Protein AF-A0A645C5C9-F1 (afdb_monomer_lite)

InterPro domains:
  IPR036021 Aldehyde ferredoxin oxidoreductase-like, C-terminal [SSF48310] (37-171)

Structure (mmCIF, N/CA/C/O backbone):
data_AF-A0A645C5C9-F1
#
_entry.id   AF-A0A645C5C9-F1
#
loop_
_atom_site.group_PDB
_atom_site.id
_atom_site.type_symbol
_atom_site.label_atom_id
_atom_site.label_alt_id
_atom_site.label_comp_id
_atom_site.label_asym_id
_atom_site.label_entity_id
_atom_site.label_seq_id
_atom_site.pdbx_PDB_ins_code
_atom_site.Cartn_x
_atom_site.Cartn_y
_atom_site.Cartn_z
_atom_site.occupancy
_atom_site.B_iso_or_equiv
_atom_site.auth_seq_id
_atom_site.auth_comp_id
_atom_site.auth_asym_id
_atom_site.auth_atom_id
_atom_site.pdbx_PDB_model_num
ATOM 1 N N . MET A 1 1 ? -19.752 -0.806 4.125 1.00 77.25 1 MET A N 1
ATOM 2 C CA . MET A 1 1 ? -19.433 -0.316 2.765 1.00 77.25 1 MET A CA 1
ATOM 3 C C . MET A 1 1 ? -18.563 0.920 2.879 1.00 77.25 1 MET A C 1
ATOM 5 O O . MET A 1 1 ? -18.678 1.609 3.884 1.00 77.25 1 MET A O 1
ATOM 9 N N . VAL A 1 2 ? -17.750 1.214 1.867 1.00 81.19 2 VAL A N 1
ATOM 10 C CA . VAL A 1 2 ? -17.024 2.488 1.725 1.00 81.19 2 VAL A CA 1
ATOM 11 C C . VAL A 1 2 ? -17.221 2.979 0.301 1.00 81.19 2 VAL A C 1
ATOM 13 O O . VAL A 1 2 ? -17.092 2.200 -0.639 1.00 81.19 2 VAL A O 1
ATOM 16 N N . GLN A 1 3 ? -17.603 4.249 0.129 1.00 79.38 3 GLN A N 1
ATOM 17 C CA . GLN A 1 3 ? -17.864 4.845 -1.191 1.00 79.38 3 GLN A CA 1
ATOM 18 C C . GLN A 1 3 ? -18.809 3.988 -2.066 1.00 79.38 3 GLN A C 1
ATOM 20 O O . GLN A 1 3 ? -18.563 3.776 -3.251 1.00 79.38 3 GLN A O 1
ATOM 25 N N . ARG A 1 4 ? -19.887 3.464 -1.458 1.00 82.06 4 ARG A N 1
ATOM 26 C CA . ARG A 1 4 ? -20.882 2.563 -2.082 1.00 82.06 4 ARG A CA 1
ATOM 27 C C . ARG A 1 4 ? -20.326 1.231 -2.607 1.00 82.06 4 ARG A C 1
ATOM 29 O O . ARG A 1 4 ? -21.035 0.516 -3.304 1.00 82.06 4 ARG A O 1
ATOM 36 N N . ARG A 1 5 ? -19.093 0.866 -2.247 1.00 82.81 5 ARG A N 1
ATOM 37 C CA . ARG A 1 5 ? -18.525 -0.457 -2.513 1.00 82.81 5 ARG A CA 1
ATOM 38 C C . ARG A 1 5 ? -18.574 -1.325 -1.254 1.00 82.81 5 ARG A C 1
ATOM 40 O O . ARG A 1 5 ? -18.348 -0.815 -0.144 1.00 82.81 5 ARG A O 1
ATOM 47 N N . PRO A 1 6 ? -18.891 -2.624 -1.387 1.00 87.44 6 PRO A N 1
ATOM 48 C CA . PRO A 1 6 ? -18.733 -3.553 -0.282 1.00 87.44 6 PRO A CA 1
ATOM 49 C C . PRO A 1 6 ? -17.261 -3.585 0.133 1.00 87.44 6 PRO A C 1
ATOM 51 O O . PRO A 1 6 ? -16.365 -3.505 -0.705 1.00 87.44 6 PRO A O 1
ATOM 54 N N . LEU A 1 7 ? -17.021 -3.659 1.441 1.00 89.69 7 LEU A N 1
ATOM 55 C CA . LEU A 1 7 ? -15.675 -3.912 1.935 1.00 89.69 7 LEU A CA 1
ATOM 56 C C . LEU A 1 7 ? -15.401 -5.414 1.833 1.00 89.69 7 LEU A C 1
ATOM 58 O O . LEU A 1 7 ? -16.307 -6.197 2.135 1.00 89.69 7 LEU A O 1
ATOM 62 N N . PRO A 1 8 ? -14.176 -5.818 1.468 1.00 90.06 8 PRO A N 1
ATOM 63 C CA . PRO A 1 8 ? -13.715 -7.177 1.696 1.00 90.06 8 PRO A CA 1
ATOM 64 C C . PRO A 1 8 ? -13.975 -7.637 3.144 1.00 90.06 8 PRO A C 1
ATOM 66 O O . PRO A 1 8 ? -13.950 -6.809 4.063 1.00 90.06 8 PRO A O 1
ATOM 69 N N . PRO A 1 9 ? -14.204 -8.943 3.374 1.00 89.81 9 PRO A N 1
ATOM 70 C CA . PRO A 1 9 ? -14.570 -9.491 4.680 1.00 89.81 9 PRO A CA 1
ATOM 71 C C . PRO A 1 9 ? -13.353 -9.619 5.614 1.00 89.81 9 PRO A C 1
ATOM 73 O O . PRO A 1 9 ? -13.070 -10.685 6.155 1.00 89.81 9 PRO A O 1
ATOM 76 N N . TYR A 1 10 ? -12.606 -8.531 5.794 1.00 90.75 10 TYR A N 1
ATOM 77 C CA . TYR A 1 10 ? -11.455 -8.465 6.686 1.00 90.75 10 TYR A CA 1
ATOM 78 C C . TYR A 1 10 ? -11.823 -7.819 8.018 1.00 90.75 10 TYR A C 1
ATOM 80 O O . TYR A 1 10 ? -12.600 -6.864 8.078 1.00 90.75 10 TYR A O 1
ATOM 88 N N . ASP A 1 11 ? -11.190 -8.283 9.095 1.00 90.50 11 ASP A N 1
ATOM 89 C CA . ASP A 1 11 ? -11.235 -7.562 10.360 1.00 90.50 11 ASP A CA 1
ATOM 90 C C . ASP A 1 11 ? -10.193 -6.433 10.374 1.00 90.50 11 ASP A C 1
ATOM 92 O O . ASP A 1 11 ? -9.061 -6.582 10.839 1.00 90.50 11 ASP A O 1
ATOM 96 N N . TYR A 1 12 ? -10.598 -5.269 9.870 1.00 92.38 12 TYR A N 1
ATOM 97 C CA . TYR A 1 12 ? -9.763 -4.067 9.769 1.00 92.38 12 TYR A CA 1
ATOM 98 C C . TYR A 1 12 ? -9.201 -3.565 11.110 1.00 92.38 12 TYR A C 1
ATOM 100 O O . TYR A 1 12 ? -8.235 -2.803 11.131 1.00 92.38 12 TYR A O 1
ATOM 108 N N . ARG A 1 13 ? -9.748 -4.019 12.243 1.00 91.00 13 ARG A N 1
ATOM 109 C CA . ARG A 1 13 ? -9.254 -3.687 13.591 1.00 91.00 13 ARG A CA 1
ATOM 110 C C . ARG A 1 13 ? -7.895 -4.316 13.898 1.00 91.00 13 ARG A C 1
ATOM 112 O O . ARG A 1 13 ? -7.173 -3.824 14.765 1.00 91.00 13 ARG A O 1
ATOM 119 N N . ALA A 1 14 ? -7.538 -5.381 13.182 1.00 90.69 14 ALA A N 1
ATOM 120 C CA . ALA A 1 14 ? -6.232 -6.039 13.237 1.00 90.69 14 ALA A CA 1
ATOM 121 C C . ALA A 1 14 ? -5.317 -5.662 12.055 1.00 90.69 14 ALA A C 1
ATOM 123 O O . ALA A 1 14 ? -4.225 -6.210 11.919 1.00 90.69 14 ALA A O 1
ATOM 124 N N . LEU A 1 15 ? -5.764 -4.757 11.180 1.00 93.50 15 LEU A N 1
ATOM 125 C CA . LEU A 1 15 ? -5.116 -4.464 9.901 1.00 93.50 15 LEU A CA 1
ATOM 126 C C . LEU A 1 15 ? -5.098 -2.947 9.651 1.00 93.50 15 LEU A C 1
ATOM 128 O O . LEU A 1 15 ? -5.804 -2.454 8.772 1.00 93.50 15 LEU A O 1
ATOM 132 N N . PRO A 1 16 ? -4.371 -2.156 10.460 1.00 94.00 16 PRO A N 1
ATOM 133 C CA . PRO A 1 16 ? -4.419 -0.700 10.385 1.00 94.00 16 PRO A CA 1
ATOM 134 C C . PRO A 1 16 ? -3.935 -0.124 9.044 1.00 94.00 16 PRO A C 1
ATOM 136 O O . PRO A 1 16 ? -4.458 0.908 8.621 1.00 94.00 16 PRO A O 1
ATOM 139 N N . VAL A 1 17 ? -2.973 -0.750 8.357 1.00 94.38 17 VAL A N 1
ATOM 140 C CA . VAL A 1 17 ? -2.544 -0.303 7.022 1.00 94.38 17 VAL A CA 1
ATOM 141 C C . VAL A 1 17 ? -3.656 -0.587 6.012 1.00 94.38 17 VAL A C 1
ATOM 143 O O . VAL A 1 17 ? -4.100 0.340 5.334 1.00 94.38 17 VAL A O 1
ATOM 146 N N . GLN A 1 18 ? -4.187 -1.812 5.977 1.00 95.19 18 GLN A N 1
ATOM 147 C CA . GLN A 1 18 ? -5.314 -2.182 5.116 1.00 95.19 18 GLN A CA 1
ATOM 148 C C . GLN A 1 18 ? -6.550 -1.311 5.390 1.00 95.19 18 GLN A C 1
ATOM 150 O O . GLN A 1 18 ? -7.241 -0.913 4.458 1.00 95.19 18 GLN A O 1
ATOM 155 N N . ALA A 1 19 ? -6.813 -0.977 6.656 1.00 94.88 19 ALA A N 1
ATOM 156 C CA . ALA A 1 19 ? -7.917 -0.118 7.071 1.00 94.88 19 ALA A CA 1
ATOM 157 C C . ALA A 1 19 ? -7.767 1.306 6.535 1.00 94.88 19 ALA A C 1
ATOM 159 O O . ALA A 1 19 ? -8.745 1.88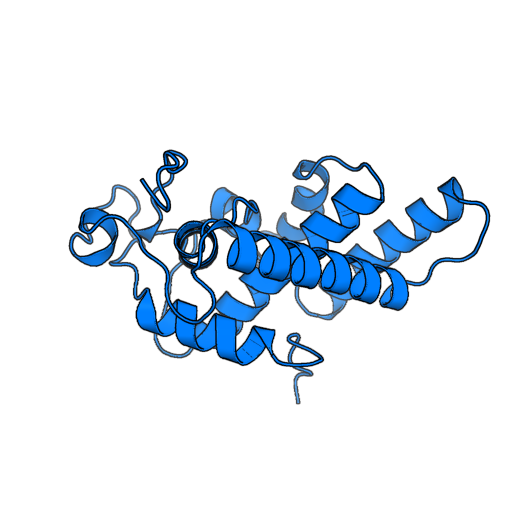5 6.072 1.00 94.88 19 ALA A O 1
ATOM 160 N N . SER A 1 20 ? -6.551 1.863 6.559 1.00 94.69 20 SER A N 1
ATOM 161 C CA . SER A 1 20 ? -6.306 3.208 6.028 1.00 94.69 20 SER A CA 1
ATOM 162 C C . SER A 1 20 ? -6.499 3.286 4.511 1.00 94.69 20 SER A C 1
ATOM 164 O O . SER A 1 20 ? -7.080 4.256 4.030 1.00 94.69 20 SER A O 1
ATOM 166 N N . LEU A 1 21 ? -6.094 2.246 3.774 1.00 94.50 21 LEU A N 1
ATOM 167 C CA . LEU A 1 21 ? -6.318 2.135 2.329 1.00 94.50 21 LEU A CA 1
ATOM 168 C C . LEU A 1 21 ? -7.797 1.912 1.990 1.00 94.50 21 LEU A C 1
ATOM 170 O O . LEU A 1 21 ? -8.372 2.647 1.188 1.00 94.50 21 LEU A O 1
ATOM 174 N N . ALA A 1 22 ? -8.454 0.982 2.683 1.00 94.31 22 ALA A N 1
ATOM 175 C CA . ALA A 1 22 ? -9.875 0.725 2.487 1.00 94.31 22 ALA A CA 1
ATOM 176 C C . ALA A 1 22 ? -10.725 1.973 2.761 1.00 94.31 22 ALA A C 1
ATOM 178 O O . ALA A 1 22 ? -11.678 2.240 2.032 1.00 94.31 22 ALA A O 1
ATOM 179 N N . ALA A 1 23 ? -10.355 2.774 3.766 1.00 92.94 23 ALA A N 1
ATOM 180 C CA . ALA A 1 23 ? -11.084 3.984 4.128 1.00 92.94 23 ALA A CA 1
ATOM 181 C C . ALA A 1 23 ? -11.084 5.060 3.035 1.00 92.94 23 ALA A C 1
ATOM 183 O O . ALA A 1 23 ? -12.053 5.810 2.900 1.00 92.94 23 ALA A O 1
ATOM 184 N N . ILE A 1 24 ? -10.010 5.140 2.246 1.00 91.25 24 ILE A N 1
ATOM 185 C CA . ILE A 1 24 ? -9.916 6.056 1.100 1.00 91.25 24 ILE A CA 1
ATOM 186 C C . ILE A 1 24 ? -10.485 5.442 -0.189 1.00 91.25 24 ILE A C 1
ATOM 188 O O . ILE A 1 24 ? -10.484 6.095 -1.232 1.00 91.25 24 ILE A O 1
ATOM 192 N N . GLY A 1 25 ? -11.024 4.221 -0.116 1.00 89.00 25 GLY A N 1
ATOM 193 C CA . GLY A 1 25 ? -11.592 3.500 -1.254 1.00 89.00 25 GLY A CA 1
ATOM 194 C C . GLY A 1 25 ? -10.548 2.840 -2.156 1.00 89.00 25 GLY A C 1
ATOM 195 O O . GLY A 1 25 ? -10.855 2.573 -3.317 1.00 89.00 25 GLY A O 1
ATOM 196 N N . ASP A 1 26 ? -9.340 2.612 -1.639 1.00 90.69 26 ASP A N 1
ATOM 197 C CA . ASP A 1 26 ? -8.253 1.904 -2.313 1.00 90.69 26 ASP A CA 1
ATOM 198 C C . ASP A 1 26 ? -8.288 0.414 -1.931 1.00 90.69 26 ASP A C 1
ATOM 200 O O . ASP A 1 26 ? -8.457 0.054 -0.763 1.00 90.69 26 ASP A O 1
ATOM 204 N N . ASP A 1 27 ? -8.180 -0.451 -2.934 1.00 89.38 27 ASP A N 1
ATOM 205 C CA . ASP A 1 27 ? -8.307 -1.907 -2.848 1.00 89.38 27 ASP A CA 1
ATOM 206 C C . ASP A 1 27 ? -6.959 -2.639 -2.847 1.00 89.38 27 ASP A C 1
ATOM 208 O O . ASP A 1 27 ? -6.926 -3.871 -2.863 1.00 89.38 27 ASP A O 1
ATOM 212 N N . THR A 1 28 ? -5.845 -1.908 -2.745 1.00 92.25 28 THR A N 1
ATOM 213 C CA . THR A 1 28 ? -4.514 -2.507 -2.627 1.00 92.25 28 THR A CA 1
ATOM 214 C C . THR A 1 28 ? -4.467 -3.476 -1.445 1.00 92.25 28 THR A C 1
ATOM 216 O O . THR A 1 28 ? -4.774 -3.121 -0.299 1.00 92.25 28 THR A O 1
ATOM 219 N N . LEU A 1 29 ? -4.020 -4.704 -1.711 1.00 91.38 29 LEU A N 1
ATOM 220 C CA . LEU A 1 29 ? -3.826 -5.726 -0.688 1.00 91.38 29 LEU A CA 1
ATOM 221 C C . LEU A 1 29 ? -2.502 -5.520 0.050 1.00 91.38 29 LEU A C 1
ATOM 223 O O . LEU A 1 29 ? -1.417 -5.543 -0.532 1.00 91.38 29 LEU A O 1
ATOM 227 N N . VAL A 1 30 ? -2.581 -5.393 1.370 1.00 91.75 30 VAL A N 1
ATOM 228 C CA . VAL A 1 30 ? -1.419 -5.315 2.254 1.00 91.75 30 VAL A CA 1
ATOM 229 C C . VAL A 1 30 ? -1.094 -6.720 2.756 1.00 91.75 30 VAL A C 1
ATOM 231 O O . VAL A 1 30 ? -1.382 -7.081 3.896 1.00 91.75 30 VAL A O 1
ATOM 234 N N . LEU A 1 31 ? -0.490 -7.538 1.888 1.00 88.88 31 LEU A N 1
ATOM 235 C CA . LEU A 1 31 ? -0.248 -8.967 2.145 1.00 88.88 31 LEU A CA 1
ATOM 236 C C . LEU A 1 31 ? 0.504 -9.240 3.457 1.00 88.88 31 LEU A C 1
ATOM 238 O O . LEU A 1 31 ? 0.161 -10.177 4.171 1.00 88.88 31 LEU A O 1
ATOM 242 N N . GLY A 1 32 ? 1.481 -8.403 3.817 1.00 85.75 32 GLY A N 1
ATOM 243 C CA . GLY A 1 32 ? 2.192 -8.534 5.094 1.00 85.75 32 GLY A CA 1
ATOM 244 C C . GLY A 1 32 ? 1.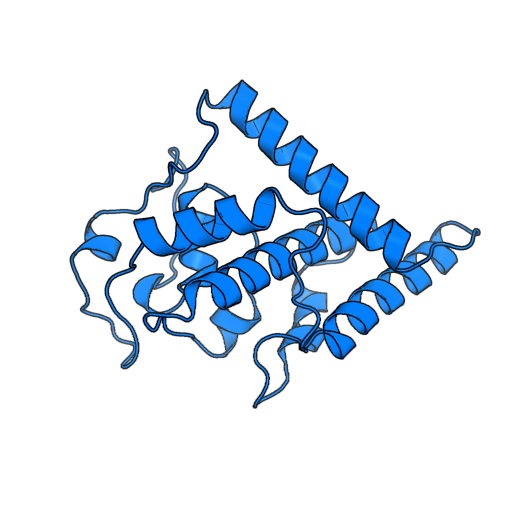279 -8.424 6.319 1.00 85.75 32 GLY A C 1
ATOM 245 O O . GLY A 1 32 ? 1.488 -9.121 7.307 1.00 85.75 32 GLY A O 1
ATOM 246 N N . GLU A 1 33 ? 0.235 -7.599 6.240 1.00 88.94 33 GLU A N 1
ATOM 247 C CA . GLU A 1 33 ? -0.774 -7.475 7.290 1.00 88.94 33 GLU A CA 1
ATOM 248 C C . GLU A 1 33 ? -1.763 -8.639 7.277 1.00 88.94 33 GLU A C 1
ATOM 250 O O . GLU A 1 33 ? -2.113 -9.149 8.335 1.00 88.94 33 GLU A O 1
ATOM 255 N N . LEU A 1 34 ? -2.176 -9.098 6.095 1.00 88.44 34 LEU A N 1
ATOM 256 C CA . LEU A 1 34 ? -3.118 -10.212 5.959 1.00 88.44 34 LEU A CA 1
ATOM 257 C C . LEU A 1 34 ? -2.529 -11.550 6.432 1.00 88.44 34 LEU A C 1
ATOM 259 O O . LEU A 1 34 ? -3.252 -12.360 7.003 1.00 88.44 34 LEU A O 1
ATOM 263 N N . LEU A 1 35 ? -1.229 -11.776 6.221 1.00 85.31 35 LEU A N 1
ATOM 264 C CA . LEU A 1 35 ? -0.554 -13.018 6.613 1.00 85.31 35 LEU A CA 1
ATOM 265 C C . LEU A 1 35 ? -0.228 -13.080 8.109 1.00 85.31 35 LEU A C 1
ATOM 267 O O . LEU A 1 35 ? -0.284 -14.152 8.705 1.00 85.31 35 LEU A O 1
ATOM 271 N N . TRP A 1 36 ? 0.133 -11.946 8.713 1.00 83.31 36 TRP A N 1
ATOM 272 C CA . TRP A 1 36 ? 0.730 -11.927 10.055 1.00 83.31 36 TRP A CA 1
ATOM 273 C C . TRP A 1 36 ? -0.057 -11.106 11.080 1.00 83.31 36 TRP A C 1
ATOM 275 O O . TRP A 1 36 ? 0.249 -11.138 12.274 1.00 83.31 36 TRP A O 1
ATOM 285 N N . GLY A 1 37 ? -1.074 -10.371 10.634 1.00 85.00 37 GLY A N 1
ATOM 286 C CA . GLY A 1 37 ? -1.748 -9.357 11.428 1.00 85.00 37 GLY A CA 1
ATOM 287 C C . GLY A 1 37 ? -0.838 -8.167 11.736 1.00 85.00 37 GLY A C 1
ATOM 288 O O . GLY A 1 37 ? 0.377 -8.171 11.530 1.00 85.00 37 GLY A O 1
ATOM 289 N N . ASN A 1 38 ? -1.433 -7.104 12.263 1.00 86.75 38 ASN A N 1
ATOM 290 C CA . ASN A 1 38 ? -0.692 -5.965 12.779 1.00 86.75 38 ASN A CA 1
ATOM 291 C C . ASN A 1 38 ? -1.515 -5.263 13.865 1.00 86.75 38 ASN A C 1
ATOM 293 O O . ASN A 1 38 ? -2.653 -5.615 14.170 1.00 86.75 38 ASN A O 1
ATOM 297 N N . ARG A 1 39 ? -0.927 -4.257 14.503 1.00 86.69 39 ARG A N 1
ATOM 298 C CA . ARG A 1 39 ? -1.657 -3.362 15.394 1.00 86.69 39 ARG A CA 1
ATOM 299 C C . ARG A 1 39 ? -1.126 -1.954 15.294 1.00 86.69 39 ARG A C 1
ATOM 301 O O . ARG A 1 39 ? 0.078 -1.707 15.188 1.00 86.69 39 ARG A O 1
ATOM 308 N N . HIS A 1 40 ? -2.039 -1.009 15.421 1.00 87.56 40 HIS A N 1
ATOM 309 C CA . HIS A 1 40 ? -1.635 0.361 15.641 1.00 87.56 40 HIS A CA 1
ATOM 310 C C . HIS A 1 40 ? -1.092 0.525 17.075 1.00 87.56 40 HIS A C 1
ATOM 312 O O . HIS A 1 40 ? -1.576 -0.083 18.026 1.00 87.56 40 HIS A O 1
ATOM 318 N N . ARG A 1 41 ? -0.055 1.340 17.243 1.00 88.38 41 ARG A N 1
ATOM 319 C CA . ARG A 1 41 ? 0.408 1.818 18.549 1.00 88.38 41 ARG A CA 1
ATOM 320 C C . ARG A 1 41 ? 0.670 3.305 18.391 1.00 88.38 41 ARG A C 1
ATOM 322 O O . ARG A 1 41 ? 1.289 3.696 17.405 1.00 88.38 41 ARG A O 1
ATOM 329 N N . ARG A 1 42 ? 0.242 4.125 19.348 1.00 87.38 42 ARG A N 1
ATOM 330 C CA . ARG A 1 42 ? 0.484 5.572 19.287 1.00 87.38 42 ARG A CA 1
ATOM 331 C C . ARG A 1 42 ? 1.971 5.845 19.017 1.00 87.38 42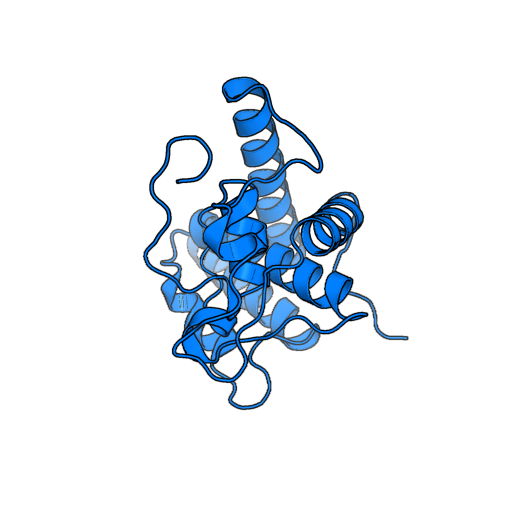 ARG A C 1
ATOM 333 O O . ARG A 1 42 ? 2.825 5.278 19.694 1.00 87.38 42 ARG A O 1
ATOM 340 N N . GLY A 1 43 ? 2.266 6.670 18.016 1.00 89.19 43 GLY A N 1
ATOM 341 C CA . GLY A 1 43 ? 3.628 6.976 17.563 1.00 89.19 43 GLY A CA 1
ATOM 342 C C . GLY A 1 43 ? 4.122 6.148 16.367 1.00 89.19 43 GLY A C 1
ATOM 343 O O . GLY A 1 43 ? 5.154 6.488 15.787 1.00 89.19 43 GLY A O 1
ATOM 344 N N . ASN A 1 44 ? 3.415 5.085 15.957 1.00 91.50 44 ASN A N 1
ATOM 345 C CA . ASN A 1 44 ? 3.776 4.289 14.777 1.00 91.50 44 ASN A CA 1
ATOM 346 C C . ASN A 1 44 ? 3.048 4.698 13.482 1.00 91.50 44 ASN A C 1
ATOM 348 O O . ASN A 1 44 ? 3.266 4.071 12.446 1.00 91.50 44 ASN A O 1
ATOM 352 N N . GLU A 1 45 ? 2.234 5.756 13.501 1.00 92.88 45 GLU A N 1
ATOM 353 C CA . GLU A 1 45 ? 1.354 6.171 12.401 1.00 92.88 45 GLU A CA 1
ATOM 354 C C . GLU A 1 45 ? 2.134 6.402 11.102 1.00 92.88 45 GLU A C 1
ATOM 356 O O . GLU A 1 45 ? 1.772 5.881 10.051 1.00 92.88 45 GLU A O 1
ATOM 361 N N . ARG A 1 46 ? 3.271 7.109 11.174 1.00 91.88 46 ARG A N 1
ATOM 362 C CA . ARG A 1 46 ? 4.134 7.363 10.005 1.00 91.88 46 ARG A CA 1
ATOM 363 C C . ARG A 1 46 ? 4.703 6.083 9.395 1.00 91.88 46 ARG A C 1
ATOM 365 O O . ARG A 1 46 ? 4.882 6.016 8.182 1.00 91.88 46 ARG A O 1
ATOM 372 N N . ARG A 1 47 ? 5.000 5.075 10.221 1.00 89.88 47 ARG A N 1
ATOM 373 C CA . ARG A 1 47 ? 5.499 3.775 9.751 1.00 89.88 47 ARG A CA 1
ATOM 374 C C . ARG A 1 47 ? 4.392 3.025 9.016 1.00 89.88 47 ARG A C 1
ATOM 376 O O . ARG A 1 47 ? 4.625 2.563 7.906 1.00 89.88 47 ARG A O 1
ATOM 383 N N . LEU A 1 48 ? 3.189 2.983 9.587 1.00 91.75 48 LEU A N 1
ATOM 384 C CA . LEU A 1 48 ? 2.017 2.381 8.944 1.00 91.75 48 LEU A CA 1
ATOM 385 C C . LEU A 1 48 ? 1.677 3.088 7.621 1.00 91.75 48 LEU A C 1
ATOM 387 O O . LEU A 1 48 ? 1.482 2.433 6.603 1.00 91.75 48 LEU A O 1
ATOM 391 N N . ALA A 1 49 ? 1.722 4.420 7.596 1.00 92.50 49 ALA A N 1
ATOM 392 C CA . ALA A 1 49 ? 1.557 5.210 6.377 1.00 92.50 49 ALA A CA 1
ATOM 393 C C . ALA A 1 49 ? 2.621 4.884 5.312 1.00 92.50 49 ALA A C 1
ATOM 395 O O . ALA A 1 49 ? 2.297 4.733 4.136 1.00 92.50 49 ALA A O 1
ATOM 396 N N . SER A 1 50 ? 3.891 4.727 5.708 1.00 91.12 50 SER A N 1
ATOM 397 C CA . SER A 1 50 ? 4.954 4.322 4.775 1.00 91.12 50 SER A CA 1
ATOM 398 C C . SER A 1 50 ? 4.716 2.928 4.186 1.00 91.12 50 SER A C 1
ATOM 400 O O . SER A 1 50 ? 5.016 2.695 3.019 1.00 91.12 50 SER A O 1
ATOM 402 N N . TRP A 1 51 ? 4.128 2.018 4.965 1.00 91.44 51 TRP A N 1
ATOM 403 C CA . TRP A 1 51 ? 3.757 0.678 4.516 1.00 91.44 51 TRP A CA 1
ATOM 404 C C . TRP A 1 51 ? 2.563 0.693 3.562 1.00 91.44 51 TRP A C 1
ATOM 406 O O . TRP A 1 51 ? 2.590 -0.019 2.562 1.00 91.44 51 TRP A O 1
ATOM 416 N N . ALA A 1 52 ? 1.569 1.550 3.808 1.00 93.19 52 ALA A N 1
ATOM 417 C CA . ALA A 1 52 ? 0.452 1.762 2.887 1.00 93.19 52 ALA A CA 1
ATOM 418 C C . ALA A 1 52 ? 0.962 2.234 1.519 1.00 93.19 52 ALA A C 1
ATOM 420 O O . ALA A 1 52 ? 0.648 1.648 0.485 1.00 93.19 52 ALA A O 1
ATOM 421 N N . LEU A 1 53 ? 1.827 3.253 1.525 1.00 92.38 53 LEU A N 1
ATOM 422 C CA . LEU A 1 53 ? 2.436 3.774 0.305 1.00 92.38 53 LEU A CA 1
ATOM 423 C C . LEU A 1 53 ? 3.359 2.742 -0.359 1.00 92.38 53 LEU A C 1
ATOM 425 O O . LEU A 1 53 ? 3.439 2.720 -1.584 1.00 92.38 53 LEU A O 1
ATOM 429 N N . PHE A 1 54 ? 4.025 1.869 0.409 1.00 91.00 54 PHE A N 1
ATOM 430 C CA . PHE A 1 54 ? 4.800 0.749 -0.144 1.00 91.00 54 PHE A CA 1
ATOM 431 C C . PHE A 1 54 ? 3.928 -0.186 -0.949 1.00 91.00 54 PHE A C 1
ATOM 433 O O . PHE A 1 54 ? 4.224 -0.413 -2.116 1.00 91.00 54 PHE A O 1
ATOM 440 N N . ALA A 1 55 ? 2.866 -0.692 -0.322 1.00 92.31 55 ALA A N 1
ATOM 441 C CA . ALA A 1 55 ? 1.966 -1.650 -0.935 1.00 92.31 55 ALA A CA 1
ATOM 442 C C . ALA A 1 55 ? 1.365 -1.072 -2.219 1.00 92.31 55 ALA A C 1
ATOM 444 O O . ALA A 1 55 ? 1.421 -1.729 -3.250 1.00 92.31 55 ALA A O 1
ATOM 445 N N . GLN A 1 56 ? 0.908 0.188 -2.188 1.00 93.75 56 GLN A N 1
ATOM 446 C CA . GLN A 1 56 ? 0.391 0.863 -3.380 1.00 93.75 56 GLN A CA 1
ATOM 447 C C . GLN A 1 56 ? 1.458 0.965 -4.474 1.00 93.75 56 GLN A C 1
ATOM 449 O O . GLN A 1 56 ? 1.233 0.549 -5.601 1.00 93.75 56 GLN A O 1
ATOM 454 N N . THR A 1 57 ? 2.644 1.488 -4.148 1.00 93.44 57 THR A N 1
ATOM 455 C CA . THR A 1 57 ? 3.714 1.683 -5.147 1.00 93.44 57 THR A CA 1
ATOM 456 C C . THR A 1 57 ? 4.156 0.359 -5.758 1.00 93.44 57 THR A C 1
ATOM 458 O O . THR A 1 57 ? 4.378 0.280 -6.958 1.00 93.44 57 THR A O 1
ATOM 461 N N . LEU A 1 58 ? 4.293 -0.681 -4.937 1.00 92.75 58 LEU A N 1
ATOM 462 C CA . LEU A 1 58 ? 4.646 -2.009 -5.410 1.00 92.75 58 LEU A CA 1
ATOM 463 C C . LEU A 1 58 ? 3.535 -2.588 -6.294 1.00 92.75 58 LEU A C 1
ATOM 465 O O . LEU A 1 58 ? 3.845 -3.105 -7.357 1.00 92.75 58 LEU A O 1
ATOM 469 N N . GLY A 1 59 ? 2.267 -2.437 -5.899 1.00 93.62 59 GLY A N 1
ATOM 470 C CA . GLY A 1 59 ? 1.107 -2.862 -6.685 1.00 93.62 59 GLY A CA 1
ATOM 471 C C . GLY A 1 59 ? 1.090 -2.239 -8.080 1.00 93.62 59 GLY A C 1
ATOM 472 O O . GLY A 1 59 ? 1.118 -2.969 -9.061 1.00 93.62 59 GLY A O 1
ATOM 473 N N . TYR A 1 60 ? 1.178 -0.908 -8.182 1.00 94.44 60 TYR A N 1
ATOM 474 C CA . TYR A 1 60 ? 1.230 -0.225 -9.485 1.00 94.44 60 TYR A CA 1
ATOM 475 C C . TYR A 1 60 ? 2.466 -0.594 -10.314 1.00 94.44 60 TYR A C 1
ATOM 477 O O . TYR A 1 60 ? 2.382 -0.654 -11.538 1.00 94.44 60 TYR A O 1
ATOM 485 N N . ALA A 1 61 ? 3.620 -0.826 -9.676 1.00 94.38 61 ALA A N 1
ATOM 486 C CA . ALA A 1 61 ? 4.812 -1.291 -10.384 1.00 94.38 61 ALA A CA 1
ATOM 487 C C . ALA A 1 61 ? 4.591 -2.692 -10.973 1.00 94.38 61 ALA A C 1
ATOM 489 O O . ALA A 1 61 ? 4.929 -2.939 -12.122 1.00 94.38 61 ALA A O 1
ATOM 490 N N . MET A 1 62 ? 3.993 -3.599 -10.201 1.00 94.19 62 MET A N 1
ATOM 491 C CA . MET A 1 62 ? 3.686 -4.955 -10.653 1.00 94.19 62 MET A CA 1
ATOM 492 C C . MET A 1 62 ? 2.630 -4.972 -11.754 1.00 94.19 62 MET A C 1
ATOM 494 O O . MET A 1 62 ? 2.820 -5.668 -12.745 1.00 94.19 62 MET A O 1
ATOM 498 N N . GLU A 1 63 ? 1.563 -4.184 -11.614 1.00 93.31 63 GLU A N 1
ATOM 499 C CA . GLU A 1 63 ? 0.541 -4.020 -12.652 1.00 93.31 63 GLU A CA 1
ATOM 500 C C . GLU A 1 63 ? 1.142 -3.495 -13.956 1.00 93.31 63 GLU A C 1
ATOM 502 O O . GLU A 1 63 ? 0.833 -4.023 -15.020 1.00 93.31 63 GLU A O 1
ATOM 507 N N . GLY A 1 64 ? 2.048 -2.514 -13.876 1.00 91.31 64 GLY A N 1
ATOM 508 C CA . GLY A 1 64 ? 2.737 -1.966 -15.047 1.00 91.31 64 GLY A CA 1
ATOM 509 C C . GLY A 1 64 ? 3.559 -2.997 -15.821 1.00 91.31 64 GLY A C 1
ATOM 510 O O . GLY A 1 64 ? 3.703 -2.871 -17.029 1.00 91.31 64 GLY A O 1
ATOM 511 N N . VAL A 1 65 ? 4.056 -4.031 -15.140 1.00 92.38 65 VAL A N 1
ATOM 512 C CA . VAL A 1 65 ? 4.829 -5.130 -15.740 1.00 92.38 65 VAL A CA 1
ATOM 513 C C . VAL A 1 65 ? 3.946 -6.370 -16.007 1.00 92.38 65 VAL A C 1
ATOM 515 O O . VAL A 1 65 ? 4.420 -7.403 -16.470 1.00 92.38 65 VAL A O 1
ATOM 518 N N . GLY A 1 66 ? 2.641 -6.303 -15.722 1.00 91.38 66 GLY A N 1
ATOM 519 C CA . GLY A 1 66 ? 1.700 -7.406 -15.947 1.00 91.38 66 GLY A CA 1
ATOM 520 C C . GLY A 1 66 ? 1.797 -8.556 -14.935 1.00 91.38 66 GLY A C 1
ATOM 521 O O . GLY A 1 66 ? 1.357 -9.670 -15.217 1.00 91.38 66 GLY A O 1
ATOM 522 N N . LEU A 1 67 ? 2.367 -8.320 -13.750 1.00 91.56 67 LEU A N 1
ATOM 523 C CA . LEU A 1 67 ? 2.520 -9.341 -12.712 1.00 91.56 67 LEU A CA 1
ATOM 524 C C . LEU A 1 67 ? 1.320 -9.407 -11.764 1.00 91.56 67 LEU A C 1
ATOM 526 O O . LEU A 1 67 ? 0.759 -8.401 -11.333 1.00 91.56 67 LEU A O 1
ATOM 530 N N . CYS A 1 68 ? 0.983 -10.629 -11.352 1.00 89.81 68 CYS A N 1
ATOM 531 C CA . CYS A 1 68 ? -0.044 -10.878 -10.347 1.00 89.81 68 CYS A CA 1
ATOM 532 C C . CYS A 1 68 ? 0.388 -10.354 -8.959 1.00 89.81 68 CYS A C 1
ATOM 534 O O . CYS A 1 68 ? 1.495 -10.688 -8.521 1.00 89.81 68 CYS A O 1
ATOM 536 N N . PRO A 1 69 ? -0.481 -9.652 -8.197 1.00 84.69 69 PRO A N 1
ATOM 537 C CA . PRO A 1 69 ? -0.167 -9.147 -6.853 1.00 84.69 69 PRO A CA 1
ATOM 538 C C . PRO A 1 69 ? 0.367 -10.202 -5.872 1.00 84.69 69 PRO A C 1
ATOM 540 O O . PRO A 1 69 ? 1.148 -9.881 -4.978 1.00 84.69 69 PRO A O 1
ATOM 543 N N . TRP A 1 70 ? 0.003 -11.476 -6.047 1.00 85.75 70 TRP A N 1
ATOM 544 C CA . TRP A 1 70 ? 0.479 -12.577 -5.205 1.00 85.75 70 TRP A CA 1
ATOM 545 C C . TRP A 1 70 ? 1.990 -12.826 -5.296 1.00 85.75 70 TRP A C 1
ATOM 547 O O . TRP A 1 70 ? 2.582 -13.326 -4.340 1.00 85.75 70 TRP A O 1
ATOM 557 N N . VAL A 1 71 ? 2.652 -12.403 -6.377 1.00 86.12 71 VAL A N 1
ATOM 558 C CA . VAL A 1 71 ? 4.121 -12.471 -6.493 1.00 86.12 71 VAL A CA 1
ATOM 559 C C . VAL A 1 71 ? 4.803 -11.645 -5.388 1.00 86.12 71 VAL A C 1
ATOM 561 O O . VAL A 1 71 ? 5.895 -11.989 -4.924 1.00 86.12 71 VAL A O 1
ATOM 564 N N . ALA A 1 72 ? 4.117 -10.621 -4.862 1.00 82.75 72 ALA A N 1
ATOM 565 C CA . ALA A 1 72 ? 4.624 -9.798 -3.775 1.00 82.75 72 ALA A CA 1
ATOM 566 C C . ALA A 1 72 ? 4.720 -10.525 -2.426 1.00 82.75 72 ALA A C 1
ATOM 568 O O . ALA A 1 72 ? 5.401 -10.007 -1.539 1.00 82.75 72 ALA A O 1
ATOM 569 N N . ILE A 1 73 ? 4.098 -11.706 -2.243 1.00 82.50 73 ILE A N 1
ATOM 570 C CA . ILE A 1 73 ? 4.184 -12.477 -0.983 1.00 82.50 73 ILE A CA 1
ATOM 571 C C . ILE A 1 73 ? 5.645 -12.629 -0.553 1.00 82.50 73 ILE A C 1
ATOM 573 O O . ILE A 1 73 ? 5.965 -12.430 0.618 1.00 82.50 73 ILE A O 1
ATOM 577 N N . SER A 1 74 ? 6.543 -12.932 -1.494 1.00 79.06 74 SER A N 1
ATOM 578 C CA . SER A 1 74 ? 7.969 -13.145 -1.218 1.00 79.06 74 SER A CA 1
ATOM 579 C C . SER A 1 74 ? 8.642 -11.934 -0.549 1.00 79.06 74 SER A C 1
ATOM 581 O O . SER A 1 74 ? 9.554 -12.097 0.264 1.00 79.06 74 SER A O 1
ATOM 583 N N . HIS A 1 75 ? 8.150 -10.717 -0.801 1.00 78.19 75 HIS A N 1
ATOM 584 C CA . HIS A 1 75 ? 8.635 -9.489 -0.167 1.00 78.19 75 HIS A CA 1
ATOM 585 C C . HIS A 1 75 ? 8.133 -9.301 1.275 1.00 78.19 75 HIS A C 1
ATOM 587 O O . HIS A 1 75 ? 8.717 -8.511 2.024 1.00 78.19 75 HIS A O 1
ATOM 593 N N . PHE A 1 76 ? 7.093 -10.037 1.676 1.00 76.50 76 PHE A N 1
ATOM 594 C CA . PHE A 1 76 ? 6.464 -10.001 3.002 1.00 76.50 76 PHE A CA 1
ATOM 595 C C . PHE A 1 76 ? 6.622 -11.314 3.798 1.00 76.50 76 PHE A C 1
ATOM 597 O O . PHE A 1 76 ? 6.243 -11.380 4.967 1.00 76.50 76 PHE A O 1
ATOM 604 N N . ALA A 1 77 ? 7.208 -12.357 3.202 1.00 68.81 77 ALA A N 1
ATOM 605 C CA . ALA A 1 77 ? 7.303 -13.711 3.758 1.00 68.81 77 ALA A CA 1
ATOM 606 C C . ALA A 1 77 ? 8.328 -13.877 4.900 1.00 68.81 77 ALA A C 1
ATOM 608 O O . ALA A 1 77 ? 8.610 -14.995 5.326 1.00 68.81 77 ALA A O 1
ATOM 609 N N . HIS A 1 78 ? 8.924 -12.793 5.406 1.00 69.31 78 HIS A N 1
ATOM 610 C CA . HIS A 1 78 ? 9.931 -12.904 6.455 1.00 69.31 78 HIS A CA 1
ATOM 611 C C . HIS A 1 78 ? 9.284 -12.957 7.853 1.00 69.31 78 HIS A C 1
ATOM 613 O O . HIS A 1 78 ? 8.645 -11.974 8.239 1.00 69.31 78 HIS A O 1
ATOM 619 N N . PRO A 1 79 ? 9.538 -14.003 8.668 1.00 61.97 79 PRO A N 1
ATOM 620 C CA . PRO A 1 79 ? 8.849 -14.221 9.949 1.00 61.97 79 PRO A CA 1
ATOM 621 C C . PRO A 1 79 ? 8.973 -13.064 10.948 1.00 61.97 79 PRO A C 1
ATOM 623 O O . PRO A 1 79 ? 8.073 -12.821 11.738 1.00 61.97 79 PRO A O 1
ATOM 626 N N . LEU A 1 80 ? 10.097 -12.341 10.910 1.00 66.06 80 LEU A N 1
ATOM 627 C CA . LEU A 1 80 ? 10.382 -11.215 11.813 1.00 66.06 80 LEU A CA 1
ATOM 628 C C . LEU A 1 80 ? 10.179 -9.835 11.168 1.00 66.06 80 LEU A C 1
ATOM 630 O O . LEU A 1 80 ? 10.251 -8.810 11.840 1.00 66.06 80 LEU A O 1
ATOM 634 N N . LEU A 1 81 ? 10.004 -9.789 9.845 1.00 67.25 81 LEU A N 1
ATOM 635 C CA . LEU A 1 81 ? 9.972 -8.549 9.070 1.00 67.25 81 LEU A CA 1
ATOM 636 C C . LEU A 1 81 ? 8.792 -8.616 8.104 1.00 67.25 81 LEU A C 1
ATOM 638 O O . LEU A 1 81 ? 8.975 -8.716 6.894 1.00 67.25 81 LEU A O 1
ATOM 642 N N . HIS A 1 82 ? 7.587 -8.535 8.673 1.00 69.50 82 HIS A N 1
ATOM 643 C CA . HIS A 1 82 ? 6.307 -8.566 7.949 1.00 69.50 82 HIS A CA 1
ATOM 644 C C . HIS A 1 82 ? 6.167 -7.452 6.904 1.00 69.50 82 HIS A C 1
ATOM 646 O O . HIS A 1 82 ? 5.309 -7.524 6.035 1.00 69.50 82 HIS A O 1
ATOM 652 N N . PHE A 1 83 ? 7.015 -6.423 6.986 1.00 73.38 83 PHE A N 1
ATOM 653 C CA . PHE A 1 83 ? 7.147 -5.371 5.990 1.00 73.38 83 PHE A CA 1
ATOM 654 C C . PHE A 1 83 ? 8.624 -5.151 5.657 1.00 73.38 83 PHE A C 1
ATOM 656 O O . PHE A 1 83 ? 9.461 -5.128 6.572 1.00 73.38 83 PHE A O 1
ATOM 663 N N . PRO A 1 84 ? 8.969 -4.956 4.374 1.00 60.66 84 PRO A N 1
ATOM 664 C CA . PRO A 1 84 ? 10.355 -4.811 3.971 1.00 60.66 84 PRO A CA 1
ATOM 665 C C . PRO A 1 84 ? 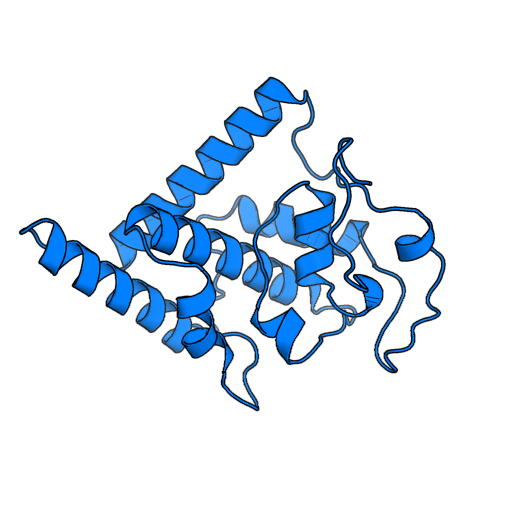10.985 -3.543 4.558 1.00 60.66 84 PRO A C 1
ATOM 667 O O . PRO A 1 84 ? 10.438 -2.444 4.491 1.00 60.66 84 PRO A O 1
ATOM 670 N N . ALA A 1 85 ? 12.186 -3.705 5.117 1.00 64.19 85 ALA A N 1
ATOM 671 C CA . ALA A 1 85 ? 13.082 -2.591 5.411 1.00 64.19 85 ALA A CA 1
ATOM 672 C C . ALA A 1 85 ? 13.579 -1.944 4.104 1.00 64.19 85 ALA A C 1
ATOM 674 O O . ALA A 1 85 ? 13.552 -2.576 3.049 1.00 64.19 85 ALA A O 1
ATOM 675 N N . PHE A 1 86 ? 14.119 -0.724 4.176 1.00 61.28 86 PHE A N 1
ATOM 676 C CA . PHE A 1 86 ? 14.547 0.063 3.006 1.00 61.28 86 PHE A CA 1
ATOM 677 C C . PHE A 1 86 ? 15.429 -0.696 1.995 1.00 61.28 86 PHE A C 1
ATOM 679 O O . PHE A 1 86 ? 15.262 -0.577 0.783 1.00 61.28 86 PHE A O 1
ATOM 686 N N . LYS A 1 87 ? 16.363 -1.525 2.476 1.00 60.28 87 LYS A N 1
ATOM 687 C CA . LYS A 1 87 ? 17.215 -2.339 1.592 1.00 60.28 87 LYS A CA 1
ATOM 688 C C . LYS A 1 87 ? 16.407 -3.386 0.809 1.00 60.28 87 LYS A C 1
ATOM 690 O O . LYS A 1 87 ? 16.685 -3.627 -0.360 1.00 60.28 87 LYS A O 1
ATOM 695 N N . ARG A 1 88 ? 15.380 -3.976 1.430 1.00 69.88 88 ARG A N 1
ATOM 696 C CA . ARG A 1 88 ? 14.494 -4.965 0.796 1.00 69.88 88 ARG A CA 1
ATOM 697 C C . ARG A 1 88 ? 13.471 -4.313 -0.134 1.00 69.88 88 ARG A C 1
ATOM 699 O O . ARG A 1 88 ? 13.157 -4.904 -1.159 1.00 69.88 88 ARG A O 1
ATOM 706 N N . SER A 1 89 ? 13.016 -3.091 0.162 1.00 75.81 89 SER A N 1
ATOM 707 C CA . SER A 1 89 ? 12.142 -2.347 -0.754 1.00 75.81 89 SER A CA 1
ATOM 708 C C . SER A 1 89 ? 12.871 -1.987 -2.049 1.00 75.81 89 SER A C 1
ATOM 710 O O . SER A 1 89 ? 12.313 -2.188 -3.118 1.00 75.81 89 SER A O 1
ATOM 712 N N . LYS A 1 90 ? 14.139 -1.545 -1.979 1.00 82.81 90 LYS A N 1
ATOM 713 C CA . LYS A 1 90 ? 14.962 -1.329 -3.185 1.00 82.81 90 LYS A CA 1
ATOM 714 C C . LYS A 1 90 ? 15.115 -2.602 -4.016 1.00 82.81 90 LYS A C 1
ATOM 716 O O . LYS A 1 90 ? 14.961 -2.547 -5.228 1.00 82.81 90 LYS A O 1
ATOM 721 N N . LYS A 1 91 ? 15.374 -3.741 -3.360 1.00 85.50 91 LYS A N 1
ATOM 722 C CA . LYS A 1 91 ? 15.504 -5.035 -4.042 1.00 85.50 91 LYS A CA 1
ATOM 723 C C . LYS A 1 91 ? 14.230 -5.417 -4.804 1.00 85.50 91 LYS A C 1
ATOM 725 O O . LYS A 1 91 ? 14.345 -5.874 -5.931 1.00 85.50 91 LYS A O 1
ATOM 730 N N . ALA A 1 92 ? 13.050 -5.189 -4.224 1.00 87.94 92 ALA A N 1
ATOM 731 C CA . ALA A 1 92 ? 11.780 -5.473 -4.896 1.00 87.94 92 ALA A CA 1
ATOM 732 C C . ALA A 1 92 ? 11.650 -4.697 -6.219 1.00 87.94 92 ALA A C 1
ATOM 734 O O . ALA A 1 92 ? 11.405 -5.290 -7.262 1.00 87.94 92 ALA A O 1
ATOM 735 N N . PHE A 1 93 ? 11.905 -3.385 -6.203 1.00 91.75 93 PHE A N 1
ATOM 736 C CA . PHE A 1 93 ? 11.839 -2.577 -7.425 1.00 91.75 93 PHE A CA 1
ATOM 737 C C . PHE A 1 93 ? 12.962 -2.889 -8.417 1.00 91.75 93 PHE A C 1
ATOM 739 O O . PHE A 1 93 ? 12.733 -2.786 -9.614 1.00 91.75 93 PHE A O 1
ATOM 746 N N . ALA A 1 94 ? 14.148 -3.289 -7.949 1.00 92.25 94 ALA A N 1
ATOM 747 C CA . ALA A 1 94 ? 15.228 -3.734 -8.828 1.00 92.25 94 ALA A CA 1
ATOM 748 C C . ALA A 1 94 ? 14.857 -5.012 -9.591 1.00 92.25 94 ALA A C 1
ATOM 750 O O . ALA A 1 94 ? 15.073 -5.072 -10.791 1.00 92.25 94 ALA A O 1
ATOM 751 N N . GLN A 1 95 ? 14.228 -5.986 -8.925 1.00 91.88 95 GLN A N 1
ATOM 752 C CA . GLN A 1 95 ? 13.758 -7.213 -9.580 1.00 91.88 95 GLN A CA 1
ATOM 753 C C . GLN A 1 95 ? 12.670 -6.930 -10.625 1.00 91.88 95 GLN A C 1
ATOM 755 O O . GLN A 1 95 ? 12.680 -7.521 -11.700 1.00 91.88 95 GLN A O 1
ATOM 760 N N . LEU A 1 96 ? 11.749 -6.005 -10.335 1.00 94.00 96 LEU A N 1
ATOM 761 C CA . LEU A 1 96 ? 10.737 -5.580 -11.309 1.00 94.00 96 LEU A CA 1
ATOM 762 C C . LEU A 1 96 ? 11.352 -4.834 -12.495 1.00 94.00 96 LEU A C 1
ATOM 764 O O . LEU A 1 96 ? 10.924 -5.027 -13.625 1.00 94.00 96 LEU A O 1
ATOM 768 N N . ALA A 1 97 ? 12.346 -3.988 -12.236 1.00 94.69 97 ALA A N 1
ATOM 769 C CA . ALA A 1 97 ? 13.042 -3.231 -13.265 1.00 94.69 97 ALA A CA 1
ATOM 770 C C . ALA A 1 97 ? 13.876 -4.142 -14.180 1.00 94.69 97 ALA A C 1
ATOM 772 O O . ALA A 1 97 ? 13.846 -3.975 -15.394 1.00 94.69 97 ALA A O 1
ATOM 773 N N . GLU A 1 98 ? 14.538 -5.157 -13.621 1.00 94.62 98 GLU A N 1
ATOM 774 C CA . GLU A 1 98 ? 15.231 -6.203 -14.381 1.00 94.62 98 GLU A CA 1
ATOM 775 C C . GLU A 1 98 ? 14.257 -6.967 -15.284 1.00 94.62 98 GLU A C 1
ATOM 777 O O . GLU A 1 98 ? 14.494 -7.092 -16.483 1.00 94.62 98 GLU A O 1
ATOM 782 N N . LEU A 1 99 ? 13.117 -7.406 -14.739 1.00 93.69 99 LEU A N 1
ATOM 783 C CA . LEU A 1 99 ? 12.105 -8.117 -15.518 1.00 93.69 99 LEU A CA 1
ATOM 784 C C . LEU A 1 99 ? 11.521 -7.243 -16.637 1.00 93.69 99 LEU A C 1
ATOM 786 O O . LEU A 1 99 ? 11.382 -7.710 -17.764 1.00 93.69 99 LEU A O 1
ATOM 790 N N . ALA A 1 100 ? 11.230 -5.974 -16.348 1.00 94.62 100 ALA A N 1
ATOM 791 C CA . ALA A 1 100 ? 10.772 -5.020 -17.353 1.00 94.62 100 ALA A CA 1
ATOM 792 C C . ALA A 1 100 ? 11.841 -4.775 -18.432 1.00 94.62 100 ALA A C 1
ATOM 794 O O . ALA A 1 100 ? 11.517 -4.759 -19.612 1.00 94.62 100 ALA A O 1
ATOM 795 N N . SER A 1 101 ? 13.116 -4.662 -18.048 1.00 95.88 101 SER A N 1
ATOM 796 C CA . SER A 1 101 ? 14.219 -4.474 -19.002 1.00 95.88 101 SER A CA 1
ATOM 797 C C . SER A 1 101 ? 14.345 -5.654 -19.966 1.00 95.88 101 SER A C 1
ATOM 799 O O . SER A 1 101 ? 14.530 -5.467 -21.167 1.00 95.88 101 SER A O 1
ATOM 801 N N . LEU A 1 102 ? 14.211 -6.878 -19.442 1.00 94.00 102 LEU A N 1
ATOM 802 C CA . LEU A 1 102 ? 14.226 -8.102 -20.245 1.00 94.00 102 LEU A CA 1
ATOM 803 C C . LEU A 1 102 ? 13.035 -8.180 -21.210 1.00 94.00 102 LEU A C 1
ATOM 805 O O . LEU A 1 102 ? 13.190 -8.700 -22.311 1.00 94.00 102 LEU A O 1
ATOM 809 N N . ALA A 1 103 ? 11.865 -7.685 -20.803 1.00 92.00 103 ALA A N 1
ATOM 810 C CA . ALA A 1 103 ? 10.654 -7.716 -21.619 1.00 92.00 103 ALA A CA 1
ATOM 811 C C . ALA A 1 103 ? 10.638 -6.636 -22.716 1.00 92.00 103 ALA A C 1
ATOM 813 O O . ALA A 1 103 ? 10.223 -6.913 -23.838 1.00 92.00 103 ALA A O 1
ATOM 814 N N . GLU A 1 104 ? 11.097 -5.424 -22.401 1.00 92.62 104 GLU A N 1
ATOM 815 C CA . GLU A 1 104 ? 10.995 -4.249 -23.278 1.00 92.62 104 GLU A CA 1
ATOM 816 C C . GLU A 1 104 ? 12.208 -4.071 -24.211 1.00 92.62 104 GLU A C 1
ATOM 818 O O . GLU A 1 104 ? 12.151 -3.320 -25.184 1.00 92.62 104 GLU A O 1
ATOM 823 N N . GLY A 1 105 ? 13.325 -4.753 -23.934 1.00 90.56 105 GLY A N 1
ATOM 824 C CA . GLY A 1 105 ? 14.531 -4.698 -24.767 1.00 90.56 105 GLY A CA 1
ATOM 825 C C . GLY A 1 105 ? 15.392 -3.441 -24.578 1.00 90.56 105 GLY A C 1
ATOM 826 O O . GLY A 1 105 ? 16.300 -3.202 -25.374 1.00 90.56 105 GLY A O 1
ATOM 827 N N . TYR A 1 106 ? 15.144 -2.650 -23.530 1.00 92.75 106 TYR A N 1
ATOM 828 C CA . TYR A 1 106 ? 15.988 -1.528 -23.111 1.00 92.75 106 TYR A CA 1
ATOM 829 C C . TYR A 1 106 ? 16.138 -1.481 -21.587 1.00 92.75 106 TYR A C 1
ATOM 831 O O . TYR A 1 106 ? 15.338 -2.051 -20.850 1.00 92.75 106 TYR A O 1
ATOM 839 N N . GLU A 1 107 ? 17.183 -0.807 -21.103 1.00 95.00 107 GLU A N 1
ATOM 840 C CA . GLU A 1 107 ? 17.472 -0.744 -19.670 1.00 95.00 107 GLU A CA 1
ATOM 841 C C . GLU A 1 107 ? 16.450 0.126 -18.923 1.00 95.00 107 GLU A C 1
ATOM 843 O O . GLU A 1 107 ? 16.261 1.309 -19.217 1.00 95.00 107 GLU A O 1
ATOM 848 N N . ILE A 1 108 ? 15.816 -0.472 -17.918 1.00 94.62 108 ILE A N 1
ATOM 849 C CA . ILE A 1 108 ? 14.925 0.178 -16.966 1.00 94.62 108 ILE A CA 1
ATOM 850 C C . ILE A 1 108 ? 15.549 0.035 -15.584 1.00 94.62 108 ILE A C 1
ATOM 852 O O . ILE A 1 108 ? 15.768 -1.071 -15.091 1.00 94.62 108 ILE A O 1
ATOM 856 N N . ASP A 1 109 ? 15.796 1.161 -14.919 1.00 93.75 109 ASP A N 1
ATOM 857 C CA . ASP A 1 109 ? 16.328 1.155 -13.562 1.00 93.75 109 ASP A CA 1
ATOM 858 C C . ASP A 1 109 ? 15.220 1.127 -12.485 1.00 93.75 109 ASP A C 1
ATOM 860 O O . ASP A 1 109 ? 14.050 1.473 -12.693 1.00 93.75 109 ASP A O 1
ATOM 864 N N . SER A 1 110 ? 15.600 0.726 -11.269 1.00 92.69 110 SER A N 1
ATOM 865 C CA . SER A 1 110 ? 14.670 0.642 -10.130 1.00 92.69 110 SER A CA 1
ATOM 866 C C . SER A 1 110 ? 14.039 1.985 -9.731 1.00 92.69 110 SER A C 1
ATOM 868 O O . SER A 1 110 ? 12.932 2.014 -9.190 1.00 92.69 110 SER A O 1
ATOM 870 N N . SER A 1 111 ? 14.725 3.106 -9.965 1.00 91.44 111 SER A N 1
ATOM 871 C CA . SER A 1 111 ? 14.234 4.443 -9.630 1.00 91.44 111 SER A CA 1
ATOM 872 C C . SER A 1 111 ? 13.162 4.904 -10.615 1.00 91.44 111 SER A C 1
ATOM 874 O O . SER A 1 111 ? 12.153 5.483 -10.196 1.00 91.44 111 SER A O 1
ATOM 876 N N . TRP A 1 112 ? 13.327 4.553 -11.891 1.00 91.88 112 TRP A N 1
ATOM 877 C CA . TRP A 1 112 ? 12.348 4.744 -12.946 1.00 91.88 112 TRP A CA 1
ATOM 878 C C . TRP A 1 112 ? 11.077 3.959 -12.637 1.00 91.88 112 TRP A C 1
ATOM 880 O O . TRP A 1 112 ? 9.999 4.548 -12.611 1.00 91.88 112 TRP A O 1
ATOM 890 N N . MET A 1 113 ? 11.204 2.684 -12.251 1.00 93.38 113 MET A N 1
ATOM 891 C CA . MET A 1 113 ? 10.066 1.845 -11.852 1.00 93.38 113 MET A CA 1
ATOM 892 C C . MET A 1 113 ? 9.269 2.454 -10.683 1.00 93.38 113 MET A C 1
ATOM 894 O O . MET A 1 113 ? 8.039 2.541 -10.715 1.00 93.38 113 MET A O 1
ATOM 898 N N . VAL A 1 114 ? 9.961 2.959 -9.655 1.00 92.62 114 VAL A N 1
ATOM 899 C CA . VAL A 1 114 ? 9.317 3.661 -8.530 1.00 92.62 114 VAL A CA 1
ATOM 900 C C . VAL A 1 114 ? 8.630 4.951 -8.990 1.00 92.62 114 VAL A C 1
ATOM 902 O O . VAL A 1 114 ? 7.523 5.256 -8.540 1.00 92.62 114 VAL A O 1
ATOM 905 N N . SER A 1 115 ? 9.280 5.730 -9.856 1.00 92.38 115 SER A N 1
ATOM 906 C CA . SER A 1 115 ? 8.741 6.985 -10.391 1.00 92.38 115 SER A CA 1
ATOM 907 C C . SER A 1 115 ? 7.484 6.754 -11.236 1.00 92.38 115 SER A C 1
ATOM 909 O O . SER A 1 115 ? 6.482 7.458 -11.067 1.00 92.38 115 SER A O 1
ATOM 911 N N . TYR A 1 116 ? 7.510 5.723 -12.082 1.00 93.50 116 TYR A N 1
ATOM 912 C CA . TYR A 1 116 ? 6.385 5.269 -12.887 1.00 93.50 116 TYR A CA 1
ATOM 913 C C . TYR A 1 116 ? 5.195 4.899 -11.996 1.00 93.50 116 TYR A C 1
ATOM 915 O O . TYR A 1 116 ? 4.139 5.528 -12.080 1.00 93.50 116 TYR A O 1
ATOM 923 N N . ALA A 1 117 ? 5.391 3.984 -11.045 1.00 94.31 117 ALA A N 1
ATOM 924 C CA . ALA A 1 117 ? 4.325 3.530 -10.155 1.00 94.31 117 ALA A CA 1
ATOM 925 C C . ALA A 1 117 ? 3.711 4.670 -9.323 1.00 94.31 117 ALA A C 1
ATOM 927 O O . ALA A 1 117 ? 2.494 4.754 -9.147 1.00 94.31 117 ALA A O 1
ATOM 928 N N . ARG A 1 118 ? 4.540 5.606 -8.844 1.00 93.06 118 ARG A N 1
ATOM 929 C CA . ARG A 1 118 ? 4.069 6.817 -8.151 1.00 93.06 118 ARG A CA 1
ATOM 930 C C . ARG A 1 118 ? 3.247 7.723 -9.055 1.00 93.06 118 ARG A C 1
ATOM 932 O O . ARG A 1 118 ? 2.277 8.326 -8.593 1.00 93.06 118 ARG A O 1
ATOM 939 N N . SER A 1 119 ? 3.643 7.846 -10.316 1.00 94.50 119 SER A N 1
ATOM 940 C CA . SER A 1 119 ? 2.911 8.629 -11.307 1.00 94.50 119 SER A CA 1
ATOM 941 C C . SER A 1 119 ? 1.543 8.011 -11.582 1.00 94.50 119 SER A C 1
ATOM 943 O O . SER A 1 119 ? 0.553 8.742 -11.533 1.00 94.50 119 SER A O 1
ATOM 945 N N . CYS A 1 120 ? 1.464 6.687 -11.747 1.00 94.88 120 CYS A N 1
ATOM 946 C CA . CYS A 1 120 ? 0.203 5.952 -11.881 1.00 94.88 120 CYS A CA 1
ATOM 947 C C . CYS A 1 120 ? -0.698 6.157 -10.659 1.00 94.88 120 CYS A C 1
ATOM 949 O O . CYS A 1 120 ? -1.829 6.614 -10.802 1.00 94.88 120 CYS A O 1
ATOM 951 N N . LEU A 1 121 ? -0.170 5.964 -9.446 1.00 92.81 121 LEU A N 1
ATOM 952 C CA . LEU A 1 121 ? -0.907 6.201 -8.203 1.00 92.81 121 LEU A CA 1
ATOM 953 C C . LEU A 1 121 ? -1.436 7.642 -8.101 1.00 92.81 121 LEU A C 1
ATOM 955 O O . LEU A 1 121 ? -2.590 7.866 -7.731 1.00 92.81 121 LEU A O 1
ATOM 959 N N . LYS A 1 122 ? -0.610 8.642 -8.441 1.00 91.94 122 LYS A N 1
ATOM 960 C CA . LYS A 1 122 ? -1.027 10.052 -8.443 1.00 91.94 122 LYS A CA 1
ATOM 961 C C . LYS A 1 122 ? -2.165 10.290 -9.438 1.00 91.94 122 LYS A C 1
ATOM 963 O O . LYS A 1 122 ? -3.128 10.969 -9.090 1.00 91.94 122 LYS A O 1
ATOM 968 N N . LYS A 1 123 ? -2.063 9.726 -10.644 1.00 93.50 123 LYS A N 1
ATOM 969 C CA . LYS A 1 123 ? -3.094 9.820 -11.689 1.00 93.50 123 LYS A CA 1
ATOM 970 C C . LYS A 1 123 ? -4.383 9.126 -11.274 1.00 93.50 123 LYS A C 1
ATOM 972 O O . LYS A 1 123 ? -5.442 9.733 -11.395 1.00 93.50 123 LYS A O 1
ATOM 977 N N . GLN A 1 124 ? -4.308 7.936 -10.684 1.00 91.19 124 GLN A N 1
ATOM 978 C CA . GLN A 1 124 ? -5.490 7.243 -10.180 1.00 91.19 124 GLN A CA 1
ATOM 979 C C . GLN A 1 124 ? -6.209 8.061 -9.103 1.00 91.19 124 GLN A C 1
ATOM 981 O O . GLN A 1 124 ? -7.433 8.184 -9.120 1.00 91.19 124 GLN A O 1
ATOM 986 N N . ARG A 1 125 ? -5.467 8.671 -8.172 1.00 88.31 125 ARG A N 1
ATOM 987 C CA . ARG A 1 125 ? -6.057 9.554 -7.154 1.00 88.31 125 ARG A CA 1
ATOM 988 C C . ARG A 1 125 ? -6.695 10.799 -7.761 1.00 88.31 125 ARG A C 1
ATOM 990 O O . ARG A 1 125 ? -7.768 11.199 -7.321 1.00 88.31 125 ARG A O 1
ATOM 997 N N . GLU A 1 126 ? -6.061 11.399 -8.763 1.00 89.56 126 GLU A N 1
ATOM 998 C CA . GLU A 1 126 ? -6.612 12.543 -9.490 1.00 89.56 126 GLU A CA 1
ATOM 999 C C . GLU A 1 126 ? -7.921 12.179 -10.206 1.00 89.56 126 GLU A C 1
ATOM 1001 O O . GLU A 1 126 ? -8.913 12.895 -10.068 1.00 89.56 126 GLU A O 1
ATOM 1006 N N . LEU A 1 127 ? -7.959 11.033 -10.893 1.00 89.81 127 LEU A N 1
ATOM 1007 C CA . LEU A 1 127 ? -9.166 10.504 -11.529 1.00 89.81 127 LEU A CA 1
ATOM 1008 C C . LEU A 1 127 ? -10.270 10.238 -10.502 1.00 89.81 127 LEU A C 1
ATOM 1010 O O . LEU A 1 127 ? -11.391 10.712 -10.667 1.00 89.81 127 LEU A O 1
ATOM 1014 N N . ASN A 1 128 ? -9.951 9.546 -9.407 1.00 85.81 128 ASN A N 1
ATOM 1015 C CA . ASN A 1 128 ? -10.909 9.277 -8.335 1.00 85.81 128 ASN A CA 1
ATOM 1016 C C . ASN A 1 128 ? -11.459 10.567 -7.713 1.00 85.81 128 ASN A C 1
ATOM 1018 O O . ASN A 1 128 ? -12.659 10.648 -7.465 1.00 85.81 128 ASN A O 1
ATOM 1022 N N . SER A 1 129 ? -10.614 11.579 -7.505 1.00 84.50 129 SER A N 1
ATOM 1023 C CA . SER A 1 129 ? -11.034 12.891 -7.006 1.00 84.50 129 SER A CA 1
ATOM 1024 C C . SER A 1 129 ? -12.037 13.558 -7.948 1.00 84.50 129 SER A C 1
ATOM 1026 O O . SER A 1 129 ? -13.112 13.967 -7.510 1.00 84.50 129 SER A O 1
ATOM 1028 N N . ARG A 1 130 ? -11.727 13.599 -9.252 1.00 87.00 130 ARG A N 1
ATOM 1029 C CA . ARG A 1 130 ? -12.605 14.186 -10.277 1.00 87.00 130 ARG A CA 1
ATOM 1030 C C . ARG A 1 130 ? -13.937 13.445 -10.391 1.00 87.00 130 ARG A C 1
ATOM 1032 O O . ARG A 1 130 ? -14.974 14.083 -10.506 1.00 87.00 130 ARG A O 1
ATOM 1039 N N . LEU A 1 131 ? -13.914 12.113 -10.337 1.00 84.75 131 LEU A N 1
ATOM 1040 C CA . LEU A 1 131 ? -15.112 11.281 -10.489 1.00 84.75 131 LEU A CA 1
ATOM 1041 C C . LEU A 1 131 ? -15.998 11.262 -9.239 1.00 84.75 131 LEU A C 1
ATOM 1043 O O . LEU A 1 131 ? -17.215 11.152 -9.352 1.00 84.75 131 LEU A O 1
ATOM 1047 N N . ARG A 1 132 ? -15.404 11.316 -8.042 1.00 77.50 132 ARG A N 1
ATOM 1048 C CA . ARG A 1 132 ? -16.128 11.130 -6.771 1.00 77.50 132 ARG A CA 1
ATOM 1049 C C . ARG A 1 132 ? -16.358 12.432 -6.007 1.00 77.50 132 ARG A C 1
ATOM 1051 O O . ARG A 1 132 ? -17.030 12.403 -4.979 1.00 77.50 132 ARG A O 1
ATOM 1058 N N . GLY A 1 133 ? -15.779 13.547 -6.457 1.00 68.44 133 GLY A N 1
ATOM 1059 C CA . GLY A 1 133 ? -15.879 14.852 -5.795 1.00 68.44 133 GLY A CA 1
ATOM 1060 C C . GLY A 1 133 ? -15.249 14.893 -4.397 1.00 68.44 133 GLY A C 1
ATOM 1061 O O . GLY A 1 133 ? -15.531 15.801 -3.622 1.00 68.44 133 GLY A O 1
ATOM 1062 N N . LYS A 1 134 ? -14.422 13.899 -4.046 1.00 66.06 134 LYS A N 1
ATOM 1063 C CA . LYS A 1 134 ? -13.753 13.781 -2.746 1.00 66.06 134 LYS A CA 1
ATOM 1064 C C . LYS A 1 134 ? -12.246 13.663 -2.971 1.00 66.06 134 LYS A C 1
ATOM 1066 O O . LYS A 1 134 ? -11.771 12.670 -3.515 1.00 66.06 134 LYS A O 1
ATOM 1071 N N . SER A 1 135 ? -11.496 14.667 -2.524 1.00 55.44 135 SER A N 1
ATOM 1072 C CA . SER A 1 135 ? -10.030 14.654 -2.454 1.00 55.44 135 SER A CA 1
ATOM 1073 C C . SER A 1 135 ? -9.600 15.145 -1.078 1.00 55.44 135 SER A C 1
ATOM 1075 O O . SER A 1 135 ? -10.079 16.186 -0.635 1.00 55.44 135 SER A O 1
ATOM 1077 N N . GLY A 1 136 ? -8.681 14.436 -0.420 1.00 59.25 136 GLY A N 1
ATOM 1078 C CA . GLY A 1 136 ? -8.046 14.905 0.814 1.00 59.25 136 GLY A CA 1
ATOM 1079 C C . GLY A 1 136 ? -8.184 13.945 2.000 1.00 59.25 136 GLY A C 1
ATOM 1080 O O . GLY A 1 136 ? -8.453 12.762 1.794 1.00 59.25 136 GLY A O 1
ATOM 1081 N N . PRO A 1 137 ? -8.007 14.434 3.246 1.00 59.66 137 PRO A N 1
ATOM 1082 C CA . PRO A 1 137 ? -7.883 13.636 4.474 1.00 59.66 137 PRO A CA 1
ATOM 1083 C C . PRO A 1 137 ? -9.140 12.878 4.904 1.00 59.66 137 PRO A C 1
ATOM 1085 O O . PRO A 1 137 ? -9.191 12.305 5.991 1.00 59.66 137 PRO A O 1
ATOM 1088 N N . HIS A 1 138 ? -10.149 12.859 4.046 1.00 71.75 138 HIS A N 1
ATOM 1089 C CA . HIS A 1 138 ? -11.436 12.256 4.298 1.00 71.75 138 HIS A CA 1
ATOM 1090 C C . HIS A 1 138 ? -11.404 10.803 3.831 1.00 71.75 138 HIS A C 1
ATOM 1092 O O . HIS A 1 138 ? -11.281 10.505 2.645 1.00 71.75 138 HIS A O 1
ATOM 1098 N N . GLY A 1 139 ? -11.509 9.901 4.795 1.00 82.44 139 GLY A N 1
ATOM 1099 C CA . GLY A 1 139 ? -11.769 8.491 4.578 1.00 82.44 139 GLY A CA 1
ATOM 1100 C C . GLY A 1 139 ? -12.882 8.062 5.517 1.00 82.44 139 GLY A C 1
ATOM 1101 O O . GLY A 1 139 ? -13.090 8.666 6.569 1.00 82.44 139 GLY A O 1
ATOM 1102 N N . GLU A 1 140 ? -13.612 7.034 5.121 1.00 89.44 140 GLU A N 1
ATOM 1103 C CA . GLU A 1 140 ? -14.776 6.547 5.851 1.00 89.44 140 GLU A CA 1
ATOM 1104 C C . GLU A 1 140 ? -14.597 5.053 6.100 1.00 89.44 140 GLU A C 1
ATOM 1106 O O . GLU A 1 140 ? -14.173 4.316 5.216 1.00 89.44 140 GLU A O 1
ATOM 1111 N N . LEU A 1 141 ? -14.934 4.595 7.300 1.00 91.00 141 LEU A N 1
ATOM 1112 C CA . LEU A 1 141 ? -15.108 3.179 7.611 1.00 91.00 141 LEU A CA 1
ATOM 1113 C C . LEU A 1 141 ? -16.439 3.020 8.348 1.00 91.00 141 LEU A C 1
ATOM 1115 O O . LEU A 1 141 ? -16.858 3.958 9.021 1.00 91.00 141 LEU A O 1
ATOM 1119 N N . PRO A 1 142 ? -17.093 1.850 8.261 1.00 90.06 142 PRO A N 1
ATOM 1120 C CA . PRO A 1 142 ? -18.258 1.549 9.084 1.00 90.06 142 PRO A CA 1
ATOM 1121 C C . PRO A 1 142 ? -18.008 1.811 10.574 1.00 90.06 142 PRO A C 1
ATOM 1123 O O . PRO A 1 142 ? -16.988 1.368 11.108 1.00 90.06 142 PRO A O 1
ATOM 1126 N N . ASP A 1 143 ? -18.974 2.434 11.254 1.00 87.94 143 ASP A N 1
ATOM 1127 C CA . ASP A 1 143 ? -18.887 2.806 12.677 1.00 87.94 143 ASP A CA 1
ATOM 1128 C C . ASP A 1 143 ? -18.507 1.633 13.583 1.00 87.94 143 ASP A C 1
ATOM 1130 O O . ASP A 1 143 ? -17.771 1.791 14.556 1.00 87.94 143 ASP A O 1
ATOM 1134 N N . GLN A 1 144 ? -18.927 0.417 13.227 1.00 88.25 144 GLN A N 1
ATOM 1135 C CA . GLN A 1 144 ? -18.555 -0.796 13.949 1.00 88.25 144 GLN A CA 1
ATOM 1136 C C . GLN A 1 144 ? -17.029 -0.967 14.074 1.00 88.25 144 GLN A C 1
ATOM 1138 O O . GLN A 1 144 ? -16.552 -1.408 15.115 1.00 88.25 144 GLN A O 1
ATOM 1143 N N . LEU A 1 145 ? -16.248 -0.586 13.061 1.00 89.31 145 LEU A N 1
ATOM 1144 C CA . LEU A 1 145 ? -14.781 -0.665 13.090 1.00 89.31 145 LEU A CA 1
ATOM 1145 C C . LEU A 1 145 ? -14.141 0.489 13.883 1.00 89.31 145 LEU A C 1
ATOM 1147 O O . LEU A 1 145 ? -12.994 0.377 14.326 1.00 89.31 145 LEU A O 1
ATOM 1151 N N . LEU A 1 146 ? -14.882 1.588 14.057 1.00 88.31 146 LEU A N 1
ATOM 1152 C CA . LEU A 1 146 ? -14.447 2.827 14.707 1.00 88.31 146 LEU A CA 1
ATOM 1153 C C . LEU A 1 146 ? -14.861 2.924 16.181 1.00 88.31 146 LEU A C 1
ATOM 1155 O O . LEU A 1 146 ? -14.307 3.738 16.911 1.00 88.31 146 LEU A O 1
ATOM 1159 N N . VAL A 1 147 ? -15.820 2.111 16.624 1.00 89.69 147 VAL A N 1
ATOM 1160 C CA . VAL A 1 147 ? -16.353 2.161 17.995 1.00 89.69 147 VAL A CA 1
ATOM 1161 C C . VAL A 1 147 ? -16.215 0.815 18.704 1.00 89.69 147 VAL A C 1
ATOM 1163 O O . VAL A 1 147 ? -15.927 0.769 19.899 1.00 89.69 147 VAL A O 1
ATOM 1166 N N . ASN A 1 148 ? -16.370 -0.306 17.990 1.00 87.50 148 ASN A N 1
ATOM 1167 C CA . ASN A 1 148 ? -16.376 -1.630 18.605 1.00 87.50 148 ASN A CA 1
ATOM 1168 C C . ASN A 1 148 ? -15.026 -2.350 18.454 1.00 87.50 148 ASN A C 1
ATOM 1170 O O . ASN A 1 148 ? -14.701 -2.896 17.400 1.00 87.50 148 ASN A O 1
ATOM 1174 N N . GLY A 1 149 ? -14.275 -2.443 19.553 1.00 81.56 149 GLY A N 1
ATOM 1175 C CA . GLY A 1 149 ? -13.006 -3.176 19.612 1.00 81.56 149 GLY A CA 1
ATOM 1176 C C . GLY A 1 149 ? -13.117 -4.709 19.659 1.00 81.56 149 GLY A C 1
ATOM 1177 O O . GLY A 1 149 ? -12.091 -5.375 19.580 1.00 81.56 149 GLY A O 1
ATOM 1178 N N . LYS A 1 150 ? -14.318 -5.297 19.790 1.00 86.56 150 LYS A N 1
ATOM 1179 C CA . LYS A 1 150 ? -14.495 -6.755 19.952 1.00 86.56 150 LYS A CA 1
ATOM 1180 C C . LYS A 1 150 ? -14.128 -7.525 18.687 1.00 86.56 150 LYS A C 1
ATOM 1182 O O . LYS A 1 150 ? -14.877 -7.491 17.714 1.00 86.56 150 LYS A O 1
ATOM 1187 N N . SER A 1 151 ? -13.045 -8.285 18.721 1.00 85.31 151 SER A N 1
ATOM 1188 C CA . SER A 1 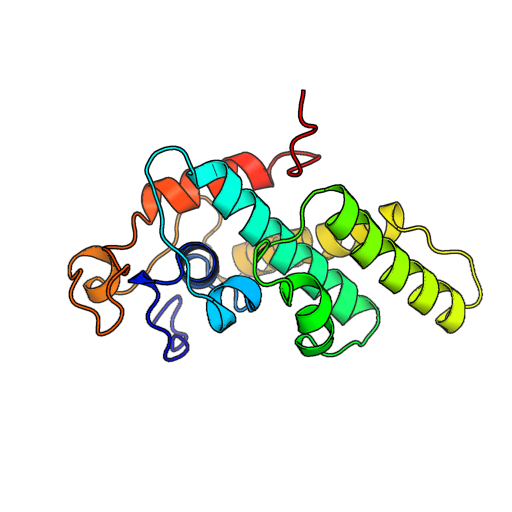151 ? -12.582 -9.121 17.612 1.00 85.31 151 SER A CA 1
ATOM 1189 C C . SER A 1 151 ? -12.211 -10.512 18.112 1.00 85.31 151 SER A C 1
ATOM 1191 O O . SER A 1 151 ? -11.813 -10.672 19.264 1.00 85.31 151 SER A O 1
ATOM 1193 N N . ASN A 1 152 ? -12.265 -11.498 17.217 1.00 84.31 152 ASN A N 1
ATOM 1194 C CA . ASN A 1 152 ? -11.705 -12.828 17.464 1.00 84.31 152 ASN A CA 1
ATOM 1195 C C . ASN A 1 152 ? -10.165 -12.823 17.446 1.00 84.31 152 ASN A C 1
ATOM 1197 O O . ASN A 1 152 ? -9.536 -13.804 17.836 1.00 84.31 152 ASN A O 1
ATOM 1201 N N . PHE A 1 153 ? -9.538 -11.723 17.018 1.00 83.31 153 PHE A N 1
ATOM 1202 C CA . PHE A 1 153 ? -8.094 -11.553 17.048 1.00 83.31 153 PHE A CA 1
ATOM 1203 C C . PHE A 1 153 ? -7.659 -10.757 18.283 1.00 83.31 153 PHE A C 1
ATOM 1205 O O . PHE A 1 153 ? -7.999 -9.586 18.447 1.00 83.31 153 PHE A O 1
ATOM 1212 N N . ARG A 1 154 ? -6.839 -11.375 19.140 1.00 82.44 154 ARG A N 1
ATOM 1213 C CA . ARG A 1 154 ? -6.458 -10.842 20.464 1.00 82.44 154 ARG A CA 1
ATOM 1214 C C . ARG A 1 154 ? -5.804 -9.454 20.438 1.00 82.44 154 ARG A C 1
ATOM 1216 O O . ARG A 1 154 ? -5.886 -8.731 21.424 1.00 82.44 154 ARG A O 1
ATOM 1223 N N . SER A 1 155 ? -5.119 -9.095 19.352 1.00 79.75 155 SER A N 1
ATOM 1224 C CA . SER A 1 155 ? -4.427 -7.798 19.232 1.00 79.75 155 SER A CA 1
ATOM 1225 C C . SER A 1 155 ? -5.233 -6.733 18.485 1.00 79.75 155 SER A C 1
ATOM 1227 O O . SER A 1 155 ? -4.705 -5.647 18.240 1.00 79.75 155 SER A O 1
ATOM 1229 N N . ALA A 1 156 ? -6.470 -7.039 18.089 1.00 85.69 156 ALA A N 1
ATOM 1230 C CA . ALA A 1 156 ? -7.326 -6.086 17.407 1.00 85.69 156 ALA A CA 1
ATOM 1231 C C . ALA A 1 156 ? -7.769 -4.971 18.356 1.00 85.69 156 ALA A C 1
ATOM 1233 O O . ALA A 1 156 ? -7.945 -5.167 19.558 1.00 85.69 156 ALA A O 1
ATOM 1234 N N . GLN A 1 157 ? -7.974 -3.792 17.789 1.00 88.62 157 GLN A N 1
ATOM 1235 C CA . GLN A 1 157 ? -8.450 -2.626 18.516 1.00 88.62 157 GLN A CA 1
ATOM 1236 C C . GLN A 1 157 ? -9.242 -1.723 17.580 1.00 88.62 157 GLN A C 1
ATOM 1238 O O . GLN A 1 157 ? -9.179 -1.859 16.360 1.00 88.62 157 GLN A O 1
ATOM 1243 N N . VAL A 1 158 ? -9.955 -0.761 18.155 1.00 91.38 158 VAL A N 1
ATOM 1244 C CA . VAL A 1 158 ? -10.628 0.287 17.385 1.00 91.38 158 VAL A CA 1
ATOM 1245 C C . VAL A 1 158 ? -9.656 0.939 16.397 1.00 91.38 158 VAL A C 1
ATOM 1247 O O . VAL A 1 158 ? -8.527 1.279 16.763 1.00 91.38 158 VAL A O 1
ATOM 1250 N N . VAL A 1 159 ? -10.095 1.122 15.150 1.00 90.19 159 VAL A N 1
ATOM 1251 C CA . VAL A 1 159 ? -9.272 1.736 14.104 1.00 90.19 159 VAL A CA 1
ATOM 1252 C C . VAL A 1 159 ? -9.151 3.244 14.371 1.00 90.19 159 VAL A C 1
ATOM 1254 O O . VAL A 1 159 ? -10.151 3.958 14.288 1.00 90.19 159 VAL A O 1
ATOM 1257 N N . PRO A 1 160 ? -7.945 3.784 14.639 1.00 92.19 160 PRO A N 1
ATOM 1258 C CA . PRO A 1 160 ? -7.746 5.210 14.888 1.00 92.19 160 PRO A CA 1
ATOM 1259 C C . PRO A 1 160 ? -7.645 5.970 13.562 1.00 92.19 160 PRO A C 1
ATOM 1261 O O . PRO A 1 160 ? -6.602 6.530 13.215 1.00 92.19 160 PRO A O 1
ATOM 1264 N N . LEU A 1 161 ? -8.740 5.950 12.802 1.00 93.25 161 LEU A N 1
ATOM 1265 C CA . LEU A 1 161 ? -8.768 6.307 11.387 1.00 93.25 161 LEU A CA 1
ATOM 1266 C C . LEU A 1 161 ? -8.209 7.708 11.113 1.00 93.25 161 LEU A C 1
ATOM 1268 O O . LEU A 1 161 ? -7.334 7.852 10.266 1.00 93.25 161 LEU A O 1
ATOM 1272 N N . ALA A 1 162 ? -8.629 8.718 11.880 1.00 92.19 162 ALA A N 1
ATOM 1273 C CA . ALA A 1 162 ? -8.173 10.097 11.696 1.00 92.19 162 ALA A CA 1
ATOM 1274 C C . ALA A 1 162 ? -6.640 10.236 11.764 1.00 92.19 162 ALA A C 1
ATOM 1276 O O . ALA A 1 162 ? -6.039 10.900 10.926 1.00 92.19 162 ALA A O 1
ATOM 1277 N N . ARG A 1 163 ? -5.987 9.553 12.717 1.00 93.25 163 ARG A N 1
ATOM 1278 C CA . ARG A 1 163 ? -4.521 9.593 12.872 1.00 93.25 163 ARG A CA 1
ATOM 1279 C C . ARG A 1 163 ? -3.796 8.861 11.747 1.00 93.25 163 ARG A C 1
ATOM 1281 O O . ARG A 1 163 ? -2.731 9.293 11.314 1.00 93.25 163 ARG A O 1
ATOM 1288 N N . LEU A 1 164 ? -4.359 7.739 11.299 1.00 94.12 164 LEU A N 1
ATOM 1289 C CA . LEU A 1 164 ? -3.797 6.961 10.197 1.00 94.12 164 LEU A CA 1
ATOM 1290 C C . LEU A 1 164 ? -3.875 7.743 8.883 1.00 94.12 164 LEU A C 1
ATOM 1292 O O . LEU A 1 164 ? -2.885 7.799 8.154 1.00 94.12 164 LEU A O 1
ATOM 1296 N N . LEU A 1 165 ? -5.016 8.383 8.615 1.00 94.56 165 LEU A N 1
ATOM 1297 C CA . LEU A 1 165 ? -5.208 9.213 7.430 1.00 94.56 165 LEU A CA 1
ATOM 1298 C C . LEU A 1 165 ? -4.316 10.452 7.465 1.00 94.56 165 LEU A C 1
ATOM 1300 O O . LEU A 1 165 ? -3.632 10.714 6.481 1.00 94.56 165 LEU A O 1
ATOM 1304 N N . ASP A 1 166 ? -4.249 11.170 8.587 1.00 93.38 166 ASP A N 1
ATOM 1305 C CA . ASP A 1 166 ? -3.366 12.334 8.722 1.00 93.38 166 ASP A CA 1
ATOM 1306 C C . ASP A 1 166 ? -1.901 11.977 8.405 1.00 93.38 166 ASP A C 1
ATOM 1308 O O . ASP A 1 166 ? -1.257 12.595 7.551 1.00 93.38 166 ASP A O 1
ATOM 1312 N N . ALA A 1 167 ? -1.390 10.889 8.993 1.00 93.50 167 ALA A N 1
ATOM 1313 C CA . ALA A 1 167 ? -0.040 10.411 8.706 1.00 93.50 167 ALA A CA 1
ATOM 1314 C C . ALA A 1 167 ? 0.144 9.979 7.241 1.00 93.50 167 ALA A C 1
ATOM 1316 O O . ALA A 1 167 ? 1.190 10.263 6.650 1.00 93.50 167 ALA A O 1
ATOM 1317 N N . TYR A 1 168 ? -0.850 9.310 6.654 1.00 93.94 168 TYR A N 1
ATOM 1318 C CA . TYR A 1 168 ? -0.833 8.895 5.253 1.00 93.94 168 TYR A CA 1
ATOM 1319 C C . TYR A 1 168 ? -0.742 10.093 4.312 1.00 93.94 168 TYR A C 1
ATOM 1321 O O . TYR A 1 168 ? 0.186 10.165 3.504 1.00 93.94 168 TYR A O 1
ATOM 1329 N N . TRP A 1 169 ? -1.641 11.067 4.451 1.00 92.25 169 TRP A N 1
ATOM 1330 C CA . TRP A 1 169 ? -1.670 12.238 3.579 1.00 92.25 169 TRP A CA 1
ATOM 1331 C C . TRP A 1 169 ? -0.427 13.110 3.764 1.00 92.25 169 TRP A C 1
ATOM 1333 O O . TRP A 1 169 ? 0.166 13.533 2.768 1.00 92.25 169 TRP A O 1
ATOM 1343 N N . SER A 1 170 ? 0.050 13.259 5.006 1.00 91.31 170 SER A N 1
ATOM 1344 C CA . SER A 1 170 ? 1.309 13.939 5.335 1.00 91.31 170 SER A CA 1
ATOM 1345 C C . SER A 1 170 ? 2.540 13.300 4.676 1.00 91.31 170 SER A C 1
ATOM 1347 O O . SER A 1 170 ? 3.465 14.010 4.277 1.00 91.31 170 SER A O 1
ATOM 1349 N N . LEU A 1 171 ? 2.593 11.966 4.552 1.00 90.56 171 LEU A N 1
ATOM 1350 C CA . LEU A 1 171 ? 3.670 11.296 3.812 1.00 90.56 171 LEU A CA 1
ATOM 1351 C C . LEU A 1 171 ? 3.450 11.325 2.297 1.00 90.56 171 LEU A C 1
ATOM 1353 O O . LEU A 1 171 ? 4.423 11.415 1.553 1.00 90.56 171 LEU A O 1
ATOM 1357 N N . SER A 1 172 ? 2.203 11.245 1.839 1.00 87.06 172 SER A N 1
ATOM 1358 C CA . SER A 1 172 ? 1.868 11.130 0.417 1.00 87.06 172 SER A CA 1
ATOM 1359 C C . SER A 1 172 ? 2.261 12.357 -0.412 1.00 87.06 172 SER A C 1
ATOM 1361 O O . SER A 1 172 ? 2.501 12.235 -1.611 1.00 87.06 172 SER A O 1
ATOM 1363 N N . SER A 1 173 ? 2.358 13.527 0.224 1.00 81.81 173 SER A N 1
ATOM 1364 C CA . SER A 1 173 ? 2.799 14.778 -0.399 1.00 81.81 173 SER A CA 1
ATOM 1365 C C . SER A 1 173 ? 4.323 14.888 -0.531 1.00 81.81 173 SER A C 1
ATOM 1367 O O . SER A 1 173 ? 4.824 15.812 -1.174 1.00 81.81 173 SER A O 1
ATOM 1369 N N . LYS A 1 174 ? 5.089 13.960 0.057 1.00 80.69 174 LYS A N 1
ATOM 1370 C CA . LYS A 1 174 ? 6.555 13.992 0.036 1.00 80.69 174 LYS A CA 1
ATOM 1371 C C . LYS A 1 174 ? 7.118 13.301 -1.200 1.00 80.69 174 LYS A C 1
ATOM 1373 O O . LYS A 1 174 ? 6.641 12.252 -1.622 1.00 80.69 174 LYS A O 1
ATOM 1378 N N . LYS A 1 175 ? 8.243 13.827 -1.702 1.00 66.00 175 LYS A N 1
ATOM 1379 C CA . LYS A 1 175 ? 9.039 13.194 -2.773 1.00 66.00 175 LYS A CA 1
ATOM 1380 C C . LYS A 1 175 ? 9.577 11.811 -2.378 1.00 66.00 175 LYS A C 1
ATOM 1382 O O . LYS A 1 175 ? 9.820 10.977 -3.244 1.00 66.00 175 LYS A O 1
ATOM 1387 N N . SER A 1 176 ? 9.758 11.547 -1.084 1.00 65.69 176 SER A N 1
ATOM 1388 C CA . SER A 1 176 ? 10.123 10.232 -0.557 1.00 6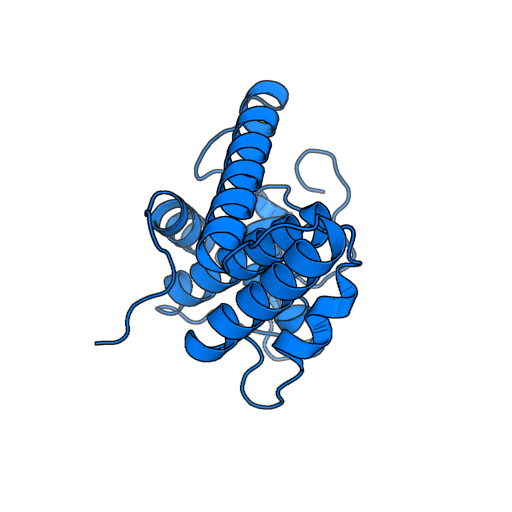5.69 176 SER A CA 1
ATOM 1389 C C . SER A 1 176 ? 9.426 9.972 0.775 1.00 65.69 176 SER A C 1
ATOM 1391 O O . SER A 1 176 ? 9.333 10.859 1.625 1.00 65.69 176 SER A O 1
ATOM 1393 N N . TYR A 1 177 ? 8.939 8.746 0.945 1.00 67.25 177 TYR A N 1
ATOM 1394 C CA . TYR A 1 177 ? 8.245 8.269 2.143 1.00 67.25 177 TYR A CA 1
ATOM 1395 C C . TYR A 1 177 ? 8.984 7.121 2.846 1.00 67.25 177 TYR A C 1
ATOM 1397 O O . TYR A 1 177 ? 8.588 6.712 3.938 1.00 67.25 177 TYR A O 1
ATOM 1405 N N . TRP A 1 178 ? 10.099 6.652 2.279 1.00 62.94 178 TRP A N 1
ATOM 1406 C CA . TRP A 1 178 ? 11.066 5.830 2.999 1.00 62.94 178 TRP A CA 1
ATOM 1407 C C . TRP A 1 178 ? 11.913 6.777 3.836 1.00 62.94 178 TRP A C 1
ATOM 1409 O O . TRP A 1 178 ? 12.635 7.599 3.274 1.00 62.94 178 TRP A O 1
ATOM 1419 N N . ARG A 1 179 ? 11.827 6.719 5.167 1.00 48.03 179 ARG A N 1
ATOM 1420 C CA . ARG A 1 179 ? 12.834 7.416 5.969 1.00 48.03 179 ARG A CA 1
ATOM 1421 C C . ARG A 1 179 ? 14.193 6.782 5.682 1.00 48.03 179 ARG A C 1
ATOM 1423 O O . ARG A 1 179 ? 14.397 5.605 5.969 1.00 48.03 179 ARG A O 1
ATOM 1430 N N . GLU A 1 180 ? 15.094 7.597 5.147 1.00 40.88 180 GLU A N 1
ATOM 1431 C CA . GLU A 1 180 ? 16.519 7.534 5.443 1.00 40.88 180 GLU A CA 1
ATOM 1432 C C . GLU A 1 180 ? 16.635 7.479 6.968 1.00 40.88 180 GLU A C 1
ATOM 1434 O O . GLU A 1 180 ? 16.273 8.428 7.669 1.00 40.88 180 GLU A O 1
ATOM 1439 N N . GLY A 1 181 ? 16.994 6.313 7.501 1.00 34.31 181 GLY A N 1
ATOM 1440 C CA . GLY A 1 181 ? 17.445 6.249 8.881 1.00 34.31 181 GLY A CA 1
ATOM 1441 C C . GLY A 1 181 ? 18.695 7.114 8.974 1.00 34.31 181 GLY A C 1
ATOM 1442 O O . GLY A 1 181 ? 19.661 6.842 8.263 1.00 34.31 181 GLY A O 1
ATOM 1443 N N . LYS A 1 182 ? 18.635 8.169 9.784 1.00 29.42 182 LYS A N 1
ATOM 1444 C CA . LYS A 1 182 ? 19.822 8.605 10.512 1.00 29.42 182 LYS A CA 1
ATOM 1445 C C . LYS A 1 182 ? 20.040 7.622 11.651 1.00 29.42 182 LYS A C 1
ATOM 1447 O O . LYS A 1 182 ? 19.009 7.206 12.234 1.00 29.42 182 LYS A O 1
#

Sequence (182 aa):
MVQRRPLPPYDYRALPVQASLAAIGDDTLVLGELLWGNRHRRGNERRLASWALFAQTLGYAMEGVGLCPWVAISHFAHPLLHFPAFKRSKKAFAQLAELASLAEGYEIDSSWMVSYARSCLKKQRELNSRLRGKSGPHGELPDQLLVNGKSNFRSAQVVPLARLLDAYWSLSSKKSYWREGK

Radius of gyration: 16.4 Å; chains: 1; bounding box: 41×29×45 Å

pLDDT: mean 85.56, std 11.61, range [29.42, 95.88]

Foldseek 3Di:
DWLPDDDDPDLCLQPLLCVLCVQAVHPQDLLLCVVQTHHDDPPCLLVSLLSNLLSQLLVLLCVVLPHDSVVCVVLQVDPVPNHDAPVSSLVSLQVSQVSVCVVVVHHGHSVNSSVRSLVVVVVVLVVCCVVSVDDALGTDDPVCLQPPQDDPDPRGGRRPNSSNSVSNRVQSPDPDSRDPDD

Secondary structure (DSSP, 8-state):
-BTTBPPPS--GGG-HHHHHHHHTT-----HHHHHH-----TT-HHHHHHHHHHHHHHHHHHHHTT--GGGGHHHH-BTTBSS--HHHHHHHHHHHHHHHHHHHSS---HHHHHHHHHHHHHHHHHHHHHHHS--SS-----HHHHH----SSTT-----HHHHHHHHHHHHTSS--S----

Organism: NCBI:txid1076179